Protein AF-A0A5D2JI19-F1 (afdb_monomer_lite)

Foldseek 3Di:
DDDDDDPPPPDDDVLVVQQQVQQPPPLGGAHNVNPGRPLVCQQVDPAADEQEAECPDPPCHLVNSVVSQVSYDPVRYDYDYDDDDVGDDPDD

Structure (mmCIF, N/CA/C/O backbone):
data_AF-A0A5D2JI19-F1
#
_entry.id   AF-A0A5D2JI19-F1
#
loop_
_atom_site.group_PDB
_atom_site.id
_atom_site.type_symbol
_atom_site.label_atom_id
_atom_site.label_alt_id
_atom_site.label_comp_id
_atom_site.label_asym_id
_atom_site.label_entity_id
_atom_site.label_seq_id
_atom_site.pdbx_PDB_ins_code
_atom_site.Cartn_x
_atom_site.Cartn_y
_atom_site.Cartn_z
_atom_site.occupancy
_atom_site.B_iso_or_equiv
_atom_site.auth_seq_id
_atom_site.auth_comp_id
_atom_site.auth_asym_id
_atom_site.auth_atom_id
_atom_site.pdbx_PDB_model_num
ATOM 1 N N . MET A 1 1 ? -6.630 10.723 -46.041 1.00 39.94 1 MET A N 1
ATOM 2 C CA . MET A 1 1 ? -5.695 9.899 -45.248 1.00 39.94 1 MET A CA 1
ATOM 3 C C . MET A 1 1 ? -5.045 10.841 -44.249 1.00 39.94 1 MET A C 1
ATOM 5 O O . MET A 1 1 ? -4.285 11.698 -44.672 1.00 39.94 1 MET A O 1
ATOM 9 N N . GLN A 1 2 ? -5.464 10.809 -42.983 1.00 40.91 2 GLN A N 1
ATOM 10 C CA . GLN A 1 2 ? -5.025 11.772 -41.973 1.00 40.91 2 GLN A CA 1
ATOM 11 C C . GLN A 1 2 ? -4.854 11.054 -40.639 1.00 40.91 2 GLN A C 1
ATOM 13 O O . GLN A 1 2 ? -5.823 10.569 -40.068 1.00 40.91 2 GLN A O 1
ATOM 18 N N . PHE A 1 3 ? -3.612 10.989 -40.175 1.00 56.88 3 PHE A N 1
ATOM 19 C CA . PHE A 1 3 ? -3.263 10.743 -38.783 1.00 56.88 3 PHE A CA 1
ATOM 20 C C . PHE A 1 3 ? -2.329 11.886 -38.387 1.00 56.88 3 PHE A C 1
ATOM 22 O O . PHE A 1 3 ? -1.328 12.119 -39.066 1.00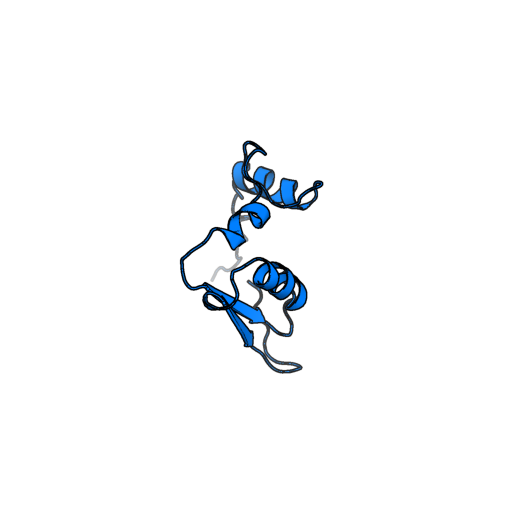 56.88 3 PHE A O 1
ATOM 29 N N . PRO A 1 4 ? -2.705 12.670 -37.371 1.00 50.44 4 PRO A N 1
ATOM 30 C CA . PRO A 1 4 ? -1.840 12.717 -36.200 1.00 50.44 4 PRO A CA 1
ATOM 31 C C . PRO A 1 4 ? -2.667 12.697 -34.910 1.00 50.44 4 PRO A C 1
ATOM 33 O O . PRO A 1 4 ? -3.591 13.489 -34.722 1.00 50.44 4 PRO A O 1
ATOM 36 N N . GLY A 1 5 ? -2.317 11.765 -34.024 1.00 50.47 5 GLY A N 1
ATOM 37 C CA . GLY A 1 5 ? -2.846 11.695 -32.671 1.00 50.47 5 GLY A CA 1
ATOM 38 C C . GLY A 1 5 ? -2.446 12.943 -31.894 1.00 50.47 5 GLY A C 1
ATOM 39 O O . GLY A 1 5 ? -1.282 13.131 -31.552 1.00 50.47 5 GLY A O 1
ATOM 40 N N . PHE A 1 6 ? -3.425 13.798 -31.621 1.00 48.28 6 PHE A N 1
ATOM 41 C CA . PHE A 1 6 ? -3.336 14.739 -30.521 1.00 48.28 6 PHE A CA 1
ATOM 42 C C . PHE A 1 6 ? -3.350 13.921 -29.229 1.00 48.28 6 PHE A C 1
ATOM 44 O O . PHE A 1 6 ? -4.363 13.307 -28.897 1.00 48.28 6 PHE A O 1
ATOM 51 N N . TYR A 1 7 ? -2.234 13.902 -28.504 1.00 58.88 7 TYR A N 1
ATOM 52 C CA . TYR A 1 7 ? -2.254 13.514 -27.100 1.00 58.88 7 TYR A CA 1
ATOM 53 C C . TYR A 1 7 ? -3.061 14.585 -26.368 1.00 58.88 7 TYR A C 1
ATOM 55 O O . TYR A 1 7 ? -2.589 15.705 -26.163 1.00 58.88 7 TYR A O 1
ATOM 63 N N . VAL A 1 8 ? -4.308 14.271 -26.025 1.00 57.12 8 VAL A N 1
ATOM 64 C CA . VAL A 1 8 ? -5.036 15.046 -25.025 1.00 57.12 8 VAL A CA 1
ATOM 65 C C . VAL A 1 8 ? -4.253 14.848 -23.733 1.00 57.12 8 VAL A C 1
ATOM 67 O O . VAL A 1 8 ? -4.231 13.747 -23.192 1.00 57.12 8 VAL A O 1
ATOM 70 N N . MET A 1 9 ? -3.562 15.886 -23.255 1.00 59.84 9 MET A N 1
ATOM 71 C CA . MET A 1 9 ? -3.201 15.926 -21.842 1.00 59.84 9 MET A CA 1
ATOM 72 C C . MET A 1 9 ? -4.520 15.964 -21.086 1.00 59.84 9 MET A C 1
ATOM 74 O O . MET A 1 9 ? -5.185 17.001 -21.034 1.00 59.84 9 MET A O 1
ATOM 78 N N . GLU A 1 10 ? -4.943 14.809 -20.587 1.00 67.06 10 GLU A N 1
ATOM 79 C CA . GLU A 1 10 ? -6.117 14.731 -19.742 1.00 67.06 10 GLU A CA 1
ATOM 80 C C . GLU A 1 10 ? -5.910 15.666 -18.549 1.00 67.06 10 GLU A C 1
ATOM 82 O O . GLU A 1 10 ? -4.883 15.644 -17.868 1.00 67.06 10 GLU A O 1
ATOM 87 N N . THR A 1 11 ? -6.866 16.562 -18.323 1.00 84.19 11 THR A N 1
ATOM 88 C CA . THR A 1 11 ? -6.808 17.479 -17.188 1.00 84.19 11 THR A CA 1
ATOM 89 C C . THR A 1 11 ? -6.925 16.676 -15.898 1.00 84.19 11 THR A C 1
ATOM 91 O O . THR A 1 11 ? -8.002 16.170 -15.576 1.00 84.19 11 THR A O 1
ATOM 94 N N . VAL A 1 12 ? -5.839 16.585 -15.133 1.00 84.38 12 VAL A N 1
ATOM 95 C CA . VAL A 1 12 ? -5.863 15.971 -13.802 1.00 84.38 12 VAL A CA 1
ATOM 96 C C . VAL A 1 12 ? -6.561 16.930 -12.829 1.00 84.38 12 VAL A C 1
ATOM 98 O O . VAL A 1 12 ? -6.169 18.098 -12.736 1.00 84.38 12 VAL A O 1
ATOM 101 N N . PRO A 1 13 ? -7.583 16.496 -12.069 1.00 90.56 13 PRO A N 1
ATOM 102 C CA . PRO A 1 13 ? -8.246 17.372 -11.113 1.00 90.56 13 PRO A CA 1
ATOM 103 C C . PRO A 1 13 ? -7.267 17.914 -10.063 1.00 90.56 13 PRO A C 1
ATOM 105 O O . PRO A 1 13 ? -6.607 17.144 -9.367 1.00 90.56 13 PRO A O 1
ATOM 108 N N . ALA A 1 14 ? -7.245 19.234 -9.847 1.00 91.00 14 ALA A N 1
ATOM 109 C CA . ALA A 1 14 ? -6.380 19.866 -8.838 1.00 91.00 14 ALA A CA 1
ATOM 110 C C . ALA A 1 14 ? -6.569 19.275 -7.426 1.00 91.00 14 ALA A C 1
ATOM 112 O O . ALA A 1 14 ? -5.632 19.183 -6.641 1.00 91.00 14 ALA A O 1
ATOM 113 N N . LYS A 1 15 ? -7.788 18.811 -7.117 1.00 89.56 15 LYS A N 1
ATOM 114 C CA . LYS A 1 15 ? -8.117 18.122 -5.859 1.00 89.56 15 LYS A CA 1
ATOM 115 C C . LYS A 1 15 ? -7.370 16.795 -5.693 1.00 89.56 15 LYS A C 1
ATOM 117 O O . LYS A 1 15 ? -7.032 16.451 -4.566 1.00 89.56 15 LYS A O 1
ATOM 122 N N . LEU A 1 16 ? -7.145 16.063 -6.785 1.00 89.38 16 LEU A N 1
ATOM 123 C CA . LEU A 1 16 ? -6.377 14.820 -6.773 1.00 89.38 16 LEU A CA 1
ATOM 124 C C . LEU A 1 16 ? -4.892 15.122 -6.568 1.00 89.38 16 LEU A C 1
ATOM 126 O O . LEU A 1 16 ? -4.273 14.515 -5.703 1.00 89.38 16 LEU A O 1
ATOM 130 N N . LEU A 1 17 ? -4.356 16.116 -7.286 1.00 91.38 17 LEU A N 1
ATOM 131 C CA . LEU A 1 17 ? -2.969 16.563 -7.115 1.00 91.38 17 LEU A CA 1
ATOM 132 C C . LEU A 1 17 ? -2.687 17.010 -5.677 1.00 91.38 17 LEU A C 1
ATOM 134 O O . LEU A 1 17 ? -1.684 16.603 -5.102 1.00 91.38 17 LEU A O 1
ATOM 138 N N . LEU A 1 18 ? -3.598 17.778 -5.071 1.00 90.50 18 LEU A N 1
ATOM 139 C CA . LEU A 1 18 ? -3.459 18.214 -3.681 1.00 90.50 18 LEU A CA 1
ATOM 140 C C . LEU A 1 18 ? -3.434 17.032 -2.701 1.00 90.50 18 LEU A C 1
ATOM 142 O O . LEU A 1 18 ? -2.658 17.048 -1.755 1.00 90.50 18 LEU A O 1
ATOM 146 N N . GLN A 1 19 ? -4.243 15.994 -2.931 1.00 92.31 19 GLN A N 1
ATOM 147 C CA . GLN A 1 19 ? -4.215 14.791 -2.098 1.00 92.31 19 GLN A CA 1
ATOM 148 C C . GLN A 1 19 ? -2.919 13.994 -2.297 1.00 92.31 19 GLN A C 1
ATOM 150 O O . GLN A 1 19 ? -2.311 13.568 -1.319 1.00 92.31 19 GLN A O 1
ATOM 155 N N . LEU A 1 20 ? -2.482 13.807 -3.546 1.00 92.12 20 LEU A N 1
ATOM 156 C CA . LEU A 1 20 ? -1.246 13.090 -3.872 1.00 92.12 20 LEU A CA 1
ATOM 157 C C . LEU A 1 20 ? -0.010 13.791 -3.302 1.00 92.12 20 LEU A C 1
ATOM 159 O O . LEU A 1 20 ? 0.895 13.114 -2.825 1.00 92.12 20 LEU A O 1
ATOM 163 N N . ALA A 1 21 ? 0.004 15.127 -3.276 1.00 92.56 21 ALA A N 1
ATOM 164 C CA . ALA A 1 21 ? 1.085 15.902 -2.671 1.00 92.56 21 ALA A CA 1
ATOM 165 C C . ALA A 1 21 ? 1.317 15.527 -1.197 1.00 92.56 21 ALA A C 1
ATOM 167 O O . ALA A 1 21 ? 2.461 15.475 -0.751 1.00 92.56 21 ALA A O 1
ATOM 168 N N . THR A 1 22 ? 0.258 15.158 -0.467 1.00 93.06 22 THR A N 1
ATOM 169 C CA . THR A 1 22 ? 0.383 14.758 0.941 1.00 93.06 22 THR A CA 1
ATOM 170 C C . THR A 1 22 ? 1.183 13.470 1.147 1.00 93.06 22 THR A C 1
ATOM 172 O O . THR A 1 22 ? 1.697 13.246 2.238 1.00 93.06 22 THR A O 1
ATOM 175 N N . ALA A 1 23 ? 1.345 12.634 0.112 1.00 90.75 23 ALA A N 1
ATOM 176 C CA . ALA A 1 23 ? 2.170 11.429 0.189 1.00 90.75 23 ALA A CA 1
ATOM 177 C C . ALA A 1 23 ? 3.651 11.732 0.475 1.00 90.75 23 ALA A C 1
ATOM 179 O O . ALA A 1 23 ? 4.345 10.869 1.010 1.00 90.75 23 ALA A O 1
ATOM 180 N N . PHE A 1 24 ? 4.112 12.939 0.135 1.00 90.69 24 PHE A N 1
ATOM 181 C CA . PHE A 1 24 ? 5.487 13.399 0.345 1.00 90.69 24 PHE A CA 1
ATOM 182 C C . PHE A 1 24 ? 5.697 14.108 1.687 1.00 90.69 24 PHE A C 1
ATOM 184 O O . PHE A 1 24 ? 6.821 14.479 2.019 1.00 90.69 24 PHE A O 1
ATOM 191 N N . GLU A 1 25 ? 4.633 14.317 2.458 1.00 90.50 25 GLU A N 1
ATOM 192 C CA . GLU A 1 25 ? 4.709 14.934 3.776 1.00 90.50 25 GLU A CA 1
ATOM 193 C C . GLU A 1 25 ? 4.878 13.880 4.881 1.00 90.50 25 GLU A C 1
ATOM 195 O O . GLU A 1 25 ? 4.611 12.689 4.696 1.00 90.50 25 GLU A O 1
ATOM 200 N N . GLU A 1 26 ? 5.275 14.326 6.075 1.00 87.00 26 GLU A N 1
ATOM 201 C CA . GLU A 1 26 ? 5.343 13.464 7.256 1.00 87.00 26 GLU A CA 1
ATOM 202 C C . GLU A 1 26 ? 3.981 12.790 7.526 1.00 87.00 26 GLU A C 1
ATOM 204 O O . GLU A 1 26 ? 2.915 13.396 7.377 1.00 87.00 26 GLU A O 1
ATOM 209 N N . GLY A 1 27 ? 4.012 11.496 7.862 1.00 84.31 27 GLY A N 1
ATOM 210 C CA . GLY A 1 27 ? 2.818 10.655 8.016 1.00 84.31 27 GLY A CA 1
ATOM 211 C C . GLY A 1 27 ? 2.245 10.087 6.707 1.00 84.31 27 GLY A C 1
ATOM 212 O O . GLY A 1 27 ? 1.455 9.140 6.755 1.00 84.31 27 GLY A O 1
ATOM 213 N N . GLY A 1 28 ? 2.682 10.580 5.543 1.00 89.69 28 GLY A N 1
ATOM 214 C CA . GLY A 1 28 ? 2.296 10.075 4.225 1.00 89.69 28 GLY A CA 1
ATOM 215 C C . GLY A 1 28 ? 0.870 10.440 3.795 1.00 89.69 28 GLY A C 1
ATOM 216 O O . GLY A 1 28 ? 0.285 11.421 4.253 1.00 89.69 28 GLY A O 1
ATOM 217 N N . LEU A 1 29 ? 0.315 9.633 2.880 1.00 92.44 29 LEU A N 1
ATOM 218 C CA . LEU A 1 29 ? -0.949 9.921 2.196 1.00 92.44 29 LEU A CA 1
ATOM 219 C C . LEU A 1 29 ? -2.115 10.106 3.182 1.00 92.44 29 LEU A C 1
ATOM 221 O O . LEU A 1 29 ? -2.435 9.214 3.979 1.00 92.44 29 LEU A O 1
ATOM 225 N N . ARG A 1 30 ? -2.798 11.243 3.055 1.00 93.19 30 ARG A N 1
ATOM 226 C CA . ARG A 1 30 ? -3.962 11.636 3.859 1.00 93.19 30 ARG A CA 1
ATOM 227 C C . ARG A 1 30 ? -5.055 12.248 2.989 1.00 93.19 30 ARG A C 1
ATOM 229 O O . ARG A 1 30 ? -4.865 12.490 1.798 1.00 93.19 30 ARG A O 1
ATOM 236 N N . ASP A 1 31 ? -6.232 12.439 3.565 1.00 91.88 31 ASP A N 1
ATOM 237 C CA . ASP A 1 31 ? -7.342 13.123 2.908 1.00 91.88 31 ASP A CA 1
ATOM 238 C C . ASP A 1 31 ? -7.073 14.623 2.686 1.00 91.88 31 ASP A C 1
ATOM 240 O O . ASP A 1 31 ? -6.090 15.197 3.151 1.00 91.88 31 ASP A O 1
ATOM 244 N N . ARG A 1 32 ? -7.977 15.286 1.956 1.00 88.56 32 ARG A N 1
ATOM 245 C CA . ARG A 1 32 ? -7.821 16.702 1.578 1.00 88.56 32 ARG A CA 1
ATOM 246 C C . ARG A 1 32 ? -7.931 17.685 2.749 1.00 88.56 32 ARG A C 1
ATOM 248 O O . ARG A 1 32 ? -7.514 18.826 2.586 1.00 88.56 32 ARG A O 1
ATOM 255 N N . SER A 1 33 ? -8.513 17.291 3.883 1.00 89.19 33 SER A N 1
ATOM 256 C CA . SER A 1 33 ? -8.495 18.105 5.109 1.00 89.19 33 SER A CA 1
ATOM 257 C C . SER A 1 33 ? -7.223 17.898 5.928 1.00 89.19 33 SER A C 1
ATOM 259 O O . SER A 1 33 ? -6.982 18.657 6.862 1.00 89.19 33 SER A O 1
ATOM 261 N N . GLY A 1 34 ? -6.412 16.892 5.590 1.00 87.69 34 GLY A N 1
ATOM 262 C CA . GLY A 1 34 ? -5.199 16.538 6.314 1.00 87.69 34 GLY A CA 1
ATOM 263 C C . GLY A 1 34 ? -5.457 15.924 7.689 1.00 87.69 34 GLY A C 1
ATOM 264 O O . GLY A 1 34 ? -4.541 15.850 8.505 1.00 87.69 34 GLY A O 1
ATOM 265 N N . THR A 1 35 ? -6.691 15.495 7.949 1.00 90.88 35 THR A N 1
ATOM 266 C CA . THR A 1 35 ? -7.142 14.969 9.245 1.00 90.88 35 THR A CA 1
ATOM 267 C C . THR A 1 35 ? -7.229 13.449 9.263 1.00 90.88 35 THR A C 1
ATOM 269 O O . THR A 1 35 ? -7.230 12.852 10.338 1.00 90.88 35 THR A O 1
ATOM 272 N N . PHE A 1 36 ? -7.312 12.812 8.093 1.00 92.38 36 PHE A N 1
ATOM 273 C CA . PHE A 1 36 ? -7.436 11.365 7.965 1.00 92.38 36 PHE A CA 1
ATOM 274 C C . PHE A 1 36 ? -6.217 10.779 7.258 1.00 92.38 36 PHE A C 1
ATOM 276 O O . PHE A 1 36 ? -6.030 10.971 6.060 1.00 92.38 36 PHE A O 1
ATOM 283 N N . PHE A 1 37 ? -5.407 10.015 7.986 1.00 93.00 37 PHE A N 1
ATOM 284 C CA . PHE A 1 37 ? -4.228 9.332 7.449 1.00 93.00 37 PHE A CA 1
ATOM 285 C C . PHE A 1 37 ? -4.595 7.898 7.090 1.00 93.00 37 PHE A C 1
ATOM 287 O O . PHE A 1 37 ? -4.783 7.081 7.989 1.00 93.00 37 PHE A O 1
ATOM 294 N N . TYR A 1 38 ? -4.678 7.560 5.801 1.00 91.69 38 TYR A N 1
ATOM 295 C CA . TYR A 1 38 ? -5.236 6.272 5.361 1.00 91.69 38 TYR A CA 1
ATOM 296 C C . TYR A 1 38 ? -4.584 5.059 6.044 1.00 91.69 38 TYR A C 1
ATOM 298 O O . TYR A 1 38 ? -5.289 4.156 6.497 1.00 91.69 38 TYR A O 1
ATOM 306 N N . LYS A 1 39 ? -3.255 5.080 6.212 1.00 90.81 39 LYS A N 1
ATOM 307 C CA . LYS A 1 39 ? -2.493 3.995 6.856 1.00 90.81 39 LYS A CA 1
ATOM 308 C C . LYS A 1 39 ? -2.942 3.710 8.296 1.00 90.81 39 LYS A C 1
ATOM 310 O O . LYS A 1 39 ? -3.010 2.551 8.691 1.00 90.81 39 LYS A O 1
ATOM 315 N N . ASN A 1 40 ? -3.345 4.736 9.049 1.00 92.12 40 ASN A N 1
ATOM 316 C CA . ASN A 1 40 ? -3.751 4.615 10.457 1.00 92.12 40 ASN A CA 1
ATOM 317 C C . ASN A 1 40 ? -5.118 3.933 10.644 1.00 92.12 40 ASN A C 1
ATOM 319 O O . ASN A 1 40 ? -5.542 3.674 11.774 1.00 92.12 40 ASN A O 1
ATOM 323 N N . HIS A 1 41 ? -5.844 3.688 9.552 1.00 91.62 41 HIS A N 1
ATOM 324 C CA . HIS A 1 41 ? -7.183 3.107 9.580 1.00 91.62 41 HIS A CA 1
ATOM 325 C C . HIS A 1 41 ? -7.246 1.706 8.962 1.00 91.62 41 HIS A C 1
ATOM 327 O O . HIS A 1 41 ? -8.272 1.047 9.108 1.00 91.62 41 HIS A O 1
ATOM 333 N N . LEU A 1 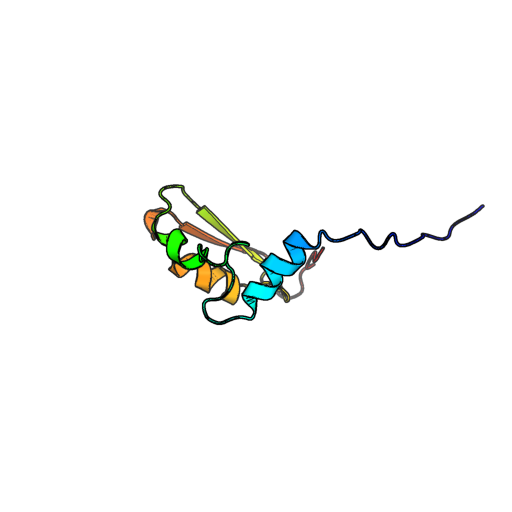42 ? -6.166 1.221 8.339 1.00 91.31 42 LEU A N 1
ATOM 334 C CA . LEU A 1 42 ? -6.131 -0.093 7.686 1.00 91.31 42 LEU A CA 1
ATOM 335 C C . LEU A 1 42 ? -6.402 -1.245 8.662 1.00 91.31 42 LEU A C 1
ATOM 337 O O . LEU A 1 42 ? -7.200 -2.130 8.359 1.00 91.31 42 LEU A O 1
ATOM 341 N N . SER A 1 43 ? -5.839 -1.178 9.870 1.00 91.50 43 SER A N 1
ATOM 342 C CA . SER A 1 43 ? -6.035 -2.188 10.919 1.00 91.50 43 SER A CA 1
ATOM 343 C C . SER A 1 43 ? -7.460 -2.238 11.477 1.00 91.50 43 SER A C 1
ATOM 345 O O . SER A 1 43 ? -7.829 -3.203 12.141 1.00 91.50 43 SER A O 1
ATOM 347 N N . LYS A 1 44 ? -8.273 -1.205 11.217 1.00 91.88 44 LYS A N 1
ATOM 348 C CA . LYS A 1 44 ? -9.671 -1.116 11.669 1.00 91.88 44 LYS A CA 1
ATOM 349 C C . LYS A 1 44 ? -10.647 -1.755 10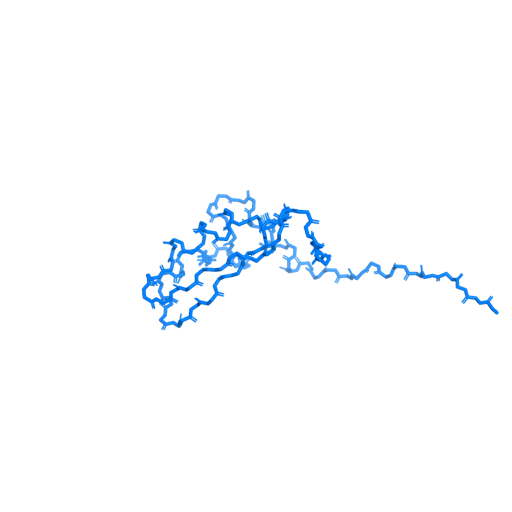.679 1.00 91.88 44 LYS A C 1
ATOM 351 O O . LYS A 1 44 ? -11.828 -1.872 10.997 1.00 91.88 44 LYS A O 1
ATOM 356 N N . SER A 1 45 ? -10.183 -2.126 9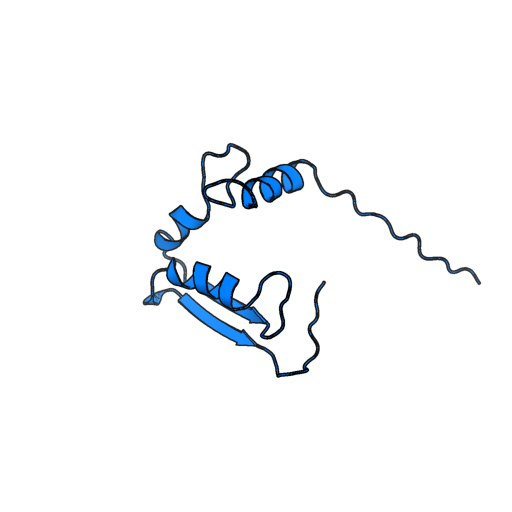.484 1.00 87.88 45 SER A N 1
ATOM 357 C CA . SER A 1 45 ? -11.013 -2.812 8.496 1.00 87.88 45 SER A CA 1
ATOM 358 C C . SER A 1 45 ? -11.365 -4.218 8.981 1.00 87.88 45 SER A C 1
ATOM 360 O O . SER A 1 45 ? -10.497 -4.968 9.417 1.00 87.88 45 SER A O 1
ATOM 362 N N . ASN A 1 46 ? -12.639 -4.588 8.862 1.00 92.12 46 ASN A N 1
ATOM 363 C CA . ASN A 1 46 ? -13.138 -5.947 9.084 1.00 92.12 46 ASN A CA 1
ATOM 364 C C . ASN A 1 46 ? -13.485 -6.669 7.767 1.00 92.12 46 ASN A C 1
ATOM 366 O O . ASN A 1 46 ? -14.072 -7.751 7.784 1.00 92.12 46 ASN A O 1
ATOM 370 N N . VAL A 1 47 ? -13.146 -6.059 6.630 1.00 94.62 47 VAL A N 1
ATOM 371 C CA . VAL A 1 47 ? -13.402 -6.598 5.293 1.00 94.62 47 VAL A CA 1
ATOM 372 C C . VAL A 1 47 ? -12.174 -7.383 4.828 1.00 94.62 47 VAL A C 1
ATOM 374 O O . VAL A 1 47 ? -11.067 -6.852 4.936 1.00 94.62 47 VAL A O 1
ATOM 377 N N . PRO A 1 48 ? -12.336 -8.604 4.284 1.00 96.19 48 PRO A N 1
ATOM 378 C CA . PRO A 1 48 ? -11.236 -9.336 3.665 1.00 96.19 48 PRO A CA 1
ATOM 379 C C . PRO A 1 48 ? -10.607 -8.562 2.496 1.00 96.19 48 PRO A C 1
ATOM 381 O O . PRO A 1 48 ? -11.308 -8.086 1.603 1.00 96.19 48 PRO A O 1
ATOM 384 N N . VAL A 1 49 ? -9.279 -8.471 2.486 1.00 95.69 49 VAL A N 1
ATOM 385 C CA . VAL A 1 49 ? -8.468 -7.750 1.502 1.00 95.69 49 VAL A CA 1
ATOM 386 C C . VAL A 1 49 ? -7.586 -8.731 0.734 1.00 95.69 49 VAL A C 1
ATOM 388 O O . VAL A 1 49 ? -6.819 -9.497 1.315 1.00 95.69 49 VAL A O 1
ATOM 391 N N . LEU A 1 50 ? -7.648 -8.661 -0.595 1.00 96.19 50 LEU A N 1
ATOM 392 C CA . LEU A 1 50 ? -6.666 -9.271 -1.486 1.00 96.19 50 LEU A CA 1
ATOM 393 C C . LEU A 1 50 ? -5.690 -8.183 -1.950 1.00 96.19 50 LEU A C 1
ATOM 395 O O . LEU A 1 50 ? -6.051 -7.335 -2.763 1.00 96.19 50 LEU A O 1
ATOM 399 N N . ALA A 1 51 ? -4.469 -8.207 -1.424 1.00 95.25 51 ALA A N 1
ATOM 400 C CA . ALA A 1 51 ? -3.386 -7.331 -1.848 1.00 95.25 51 ALA A CA 1
ATOM 401 C C . ALA A 1 51 ? -2.600 -7.992 -2.987 1.00 95.25 51 ALA A C 1
ATOM 403 O O . ALA A 1 51 ? -2.194 -9.152 -2.883 1.00 95.25 51 ALA A O 1
ATOM 404 N N . ILE A 1 52 ? -2.392 -7.249 -4.072 1.00 95.06 52 ILE A N 1
ATOM 405 C CA . ILE A 1 52 ? -1.738 -7.731 -5.288 1.00 95.06 52 ILE A CA 1
ATOM 406 C C . ILE A 1 52 ? -0.558 -6.818 -5.605 1.00 95.06 52 ILE A C 1
ATOM 408 O O . ILE A 1 52 ? -0.707 -5.600 -5.556 1.00 95.06 52 ILE A O 1
ATOM 412 N N . ALA A 1 53 ? 0.584 -7.408 -5.949 1.00 93.12 53 ALA A N 1
ATOM 413 C CA . ALA A 1 53 ? 1.738 -6.687 -6.477 1.00 93.12 53 ALA A CA 1
ATOM 414 C C . ALA A 1 53 ? 2.257 -7.335 -7.766 1.00 93.12 53 ALA A C 1
ATOM 416 O O . ALA A 1 53 ? 2.152 -8.552 -7.933 1.00 93.12 53 ALA A O 1
ATOM 417 N N . GLY A 1 54 ? 2.832 -6.526 -8.656 1.00 91.00 54 GLY A N 1
ATOM 418 C CA . GLY A 1 54 ? 3.619 -7.004 -9.792 1.00 91.00 54 GLY A CA 1
ATOM 419 C C . GLY A 1 54 ? 5.089 -7.130 -9.401 1.00 91.00 54 GLY A C 1
ATOM 420 O O . GLY A 1 54 ? 5.634 -6.196 -8.821 1.00 91.00 54 GLY A O 1
ATOM 421 N N . ASP A 1 55 ? 5.742 -8.246 -9.716 1.00 88.81 55 ASP A N 1
ATOM 422 C CA . ASP A 1 55 ? 7.153 -8.499 -9.372 1.00 88.81 55 ASP A CA 1
ATOM 423 C C . ASP A 1 55 ? 8.138 -7.459 -9.945 1.00 88.81 55 ASP A C 1
ATOM 425 O O . ASP A 1 55 ? 9.203 -7.241 -9.368 1.00 88.81 55 ASP A O 1
ATOM 429 N N . GLN A 1 56 ? 7.758 -6.789 -11.037 1.00 85.69 56 GLN A N 1
ATOM 430 C CA . GLN A 1 56 ? 8.526 -5.728 -11.701 1.00 85.69 56 GLN A CA 1
ATOM 431 C C . GLN A 1 56 ? 7.878 -4.340 -11.647 1.00 85.69 56 GLN A C 1
ATOM 433 O O . GLN A 1 56 ? 8.232 -3.471 -12.445 1.00 85.69 56 GLN A O 1
ATOM 438 N N . ASP A 1 57 ? 6.924 -4.108 -10.745 1.00 85.31 57 ASP A N 1
ATOM 439 C CA . ASP A 1 57 ? 6.314 -2.785 -10.616 1.00 85.31 57 ASP A CA 1
ATOM 440 C C . ASP A 1 57 ? 7.332 -1.762 -10.086 1.00 85.31 57 ASP A C 1
ATOM 442 O O . ASP A 1 57 ? 7.802 -1.849 -8.953 1.00 85.31 57 ASP A O 1
ATOM 446 N N . LEU A 1 58 ? 7.705 -0.797 -10.928 1.00 85.75 58 LEU A N 1
ATOM 447 C CA . LEU A 1 58 ? 8.652 0.261 -10.563 1.00 85.75 58 LEU A CA 1
ATOM 448 C C . LEU A 1 58 ? 7.972 1.442 -9.854 1.00 85.75 58 LEU A C 1
ATOM 450 O O . LEU A 1 58 ? 8.655 2.225 -9.194 1.00 85.75 58 LEU A O 1
ATOM 454 N N . ILE A 1 59 ? 6.653 1.595 -9.998 1.00 86.00 59 ILE A N 1
ATOM 455 C CA . ILE A 1 59 ? 5.880 2.706 -9.425 1.00 86.00 59 ILE A CA 1
ATOM 456 C C . ILE A 1 59 ? 5.390 2.331 -8.022 1.00 86.00 59 ILE A C 1
ATOM 458 O O . ILE A 1 59 ? 5.513 3.121 -7.085 1.00 86.00 59 ILE A O 1
ATOM 462 N N . CYS A 1 60 ? 4.857 1.121 -7.871 1.00 87.94 60 CYS A N 1
ATOM 463 C CA . CYS A 1 60 ? 4.390 0.549 -6.615 1.00 87.94 60 CYS A CA 1
ATOM 464 C C . CYS A 1 60 ? 5.007 -0.848 -6.421 1.00 87.94 60 CYS A C 1
ATOM 466 O O . CYS A 1 60 ? 4.329 -1.860 -6.614 1.00 87.94 60 CYS A O 1
ATOM 468 N N . PRO A 1 61 ? 6.299 -0.922 -6.054 1.00 91.62 61 PRO A N 1
ATOM 469 C CA . PRO A 1 61 ? 7.000 -2.195 -5.958 1.00 91.62 61 PRO A CA 1
ATOM 470 C C . PRO A 1 61 ? 6.355 -3.138 -4.935 1.00 91.62 61 PRO A C 1
ATOM 472 O O . PRO A 1 61 ? 5.710 -2.671 -3.989 1.00 91.62 61 PRO A O 1
ATOM 475 N N . PRO A 1 62 ? 6.577 -4.462 -5.051 1.00 93.31 62 PRO A N 1
ATOM 476 C CA . PRO A 1 62 ? 6.069 -5.450 -4.098 1.00 93.31 62 PRO A CA 1
ATOM 477 C C . PRO A 1 62 ? 6.326 -5.090 -2.636 1.00 93.31 62 PRO A C 1
ATOM 479 O O . PRO A 1 62 ? 5.441 -5.250 -1.798 1.00 93.31 62 PRO A O 1
ATOM 482 N N . ASP A 1 63 ? 7.496 -4.531 -2.334 1.00 94.62 63 ASP A N 1
ATOM 483 C CA . ASP A 1 63 ? 7.840 -4.085 -0.984 1.00 94.62 63 ASP A CA 1
ATOM 484 C C . ASP A 1 63 ? 6.907 -2.971 -0.488 1.00 94.62 63 ASP A C 1
ATOM 486 O O . ASP A 1 63 ? 6.459 -3.004 0.657 1.00 94.62 63 ASP A O 1
ATOM 490 N N . ALA A 1 64 ? 6.530 -2.023 -1.354 1.00 92.38 64 ALA A N 1
ATOM 491 C CA . ALA A 1 64 ? 5.592 -0.960 -1.002 1.00 92.38 64 ALA A CA 1
ATOM 492 C C . ALA A 1 64 ? 4.196 -1.516 -0.685 1.00 92.38 64 ALA A C 1
ATOM 494 O O . ALA A 1 64 ? 3.561 -1.071 0.274 1.00 92.38 64 ALA A O 1
ATOM 495 N N . VAL A 1 65 ? 3.730 -2.517 -1.440 1.00 94.31 65 VAL A N 1
ATOM 496 C CA . VAL A 1 65 ? 2.464 -3.210 -1.153 1.00 94.31 65 VAL A CA 1
ATOM 497 C C . VAL A 1 65 ? 2.569 -4.012 0.146 1.00 94.31 65 VAL A C 1
ATOM 499 O O . VAL A 1 65 ? 1.662 -3.963 0.979 1.00 94.31 65 VAL A O 1
ATOM 502 N N . TYR A 1 66 ? 3.683 -4.710 0.362 1.00 95.38 66 TYR A N 1
ATOM 503 C CA . TYR A 1 66 ? 3.905 -5.523 1.555 1.00 95.38 66 TYR A CA 1
ATOM 504 C C . TYR A 1 66 ? 3.926 -4.683 2.842 1.00 95.38 66 TYR A C 1
ATOM 506 O O . TYR A 1 66 ? 3.348 -5.093 3.850 1.00 95.38 66 TYR A O 1
ATOM 514 N N . GLU A 1 67 ? 4.490 -3.473 2.811 1.00 93.81 67 GLU A N 1
ATOM 515 C CA . GLU A 1 67 ? 4.419 -2.541 3.947 1.00 93.81 67 GLU A CA 1
ATOM 516 C C . GLU A 1 67 ? 2.977 -2.154 4.316 1.00 93.81 67 GLU A C 1
ATOM 518 O O . GLU A 1 67 ? 2.674 -1.941 5.488 1.00 93.81 67 GLU A O 1
ATOM 523 N N . ILE A 1 68 ? 2.063 -2.105 3.344 1.00 92.75 68 ILE A N 1
ATOM 524 C CA . ILE A 1 68 ? 0.634 -1.868 3.597 1.00 92.75 68 ILE A CA 1
ATOM 525 C C . ILE A 1 68 ? -0.044 -3.123 4.154 1.00 92.75 68 ILE A C 1
ATOM 527 O O . ILE A 1 68 ? -0.846 -3.021 5.084 1.00 92.75 68 ILE A O 1
ATOM 531 N N . VAL A 1 69 ? 0.297 -4.303 3.629 1.00 94.94 69 VAL A N 1
ATOM 532 C CA . VAL A 1 69 ? -0.240 -5.599 4.084 1.00 94.94 69 VAL A CA 1
ATOM 533 C C . VAL A 1 69 ? -0.005 -5.810 5.578 1.00 94.94 69 VAL A C 1
ATOM 535 O O . VAL A 1 69 ? -0.929 -6.224 6.275 1.00 94.94 69 VAL A O 1
ATOM 538 N N . LYS A 1 70 ? 1.180 -5.451 6.091 1.00 94.00 70 LYS A N 1
ATOM 539 C CA . LYS A 1 70 ? 1.531 -5.559 7.522 1.00 94.00 70 LYS A CA 1
ATOM 540 C C . LYS A 1 70 ? 0.605 -4.773 8.457 1.00 94.00 70 LYS A C 1
ATOM 542 O O . LYS A 1 70 ? 0.569 -5.046 9.652 1.00 94.00 70 LYS A O 1
ATOM 547 N N . LEU A 1 71 ? -0.103 -3.770 7.936 1.00 93.69 71 LEU A N 1
ATOM 548 C CA . LEU A 1 71 ? -1.005 -2.920 8.713 1.00 93.69 71 LEU A CA 1
ATOM 549 C C . LEU A 1 71 ? -2.440 -3.464 8.761 1.00 93.69 71 LEU A C 1
ATOM 551 O O . LEU A 1 71 ? -3.265 -2.922 9.497 1.00 93.69 71 LEU A O 1
ATOM 555 N N . ILE A 1 72 ? -2.757 -4.500 7.980 1.00 94.06 72 ILE A N 1
ATOM 556 C CA . ILE A 1 72 ? -4.071 -5.148 7.946 1.00 94.06 72 ILE A CA 1
ATOM 557 C C . ILE A 1 72 ? -4.047 -6.363 8.882 1.00 94.06 72 ILE A C 1
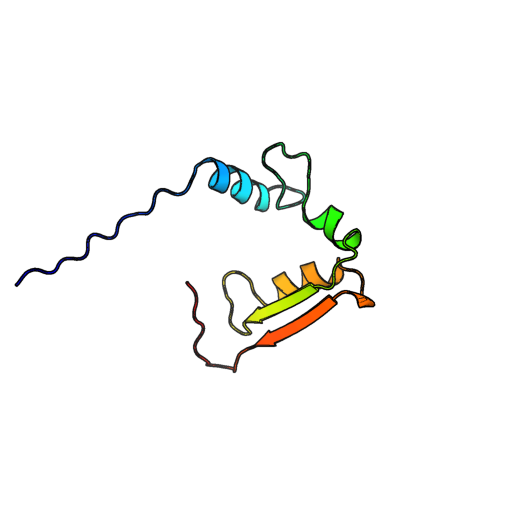ATOM 559 O O . ILE A 1 72 ? -3.024 -7.018 9.056 1.00 94.06 72 ILE A O 1
ATOM 563 N N . LEU A 1 73 ? -5.185 -6.668 9.504 1.00 91.50 73 LEU A N 1
ATOM 564 C CA . LEU A 1 73 ? -5.325 -7.815 10.398 1.00 91.50 73 LEU A CA 1
ATOM 565 C C . LEU A 1 73 ? -5.067 -9.138 9.643 1.00 91.50 73 LEU A C 1
ATOM 567 O O . LEU A 1 73 ? -5.723 -9.404 8.639 1.00 91.50 73 LEU A O 1
ATOM 571 N N . GLU A 1 74 ? -4.154 -9.979 10.145 1.00 85.81 74 GLU A N 1
ATOM 572 C CA . GLU A 1 74 ? -3.667 -11.206 9.479 1.00 85.81 74 GLU A CA 1
ATOM 573 C C . GLU A 1 74 ? -4.754 -12.144 8.908 1.00 85.81 74 GLU A C 1
ATOM 575 O O . GLU A 1 74 ? -4.653 -12.500 7.735 1.00 85.81 74 GLU A O 1
ATOM 580 N N . PRO A 1 75 ? -5.830 -12.523 9.634 1.00 91.00 75 PRO A N 1
ATOM 581 C CA . PRO A 1 75 ? -6.902 -13.355 9.071 1.00 91.00 75 PRO A CA 1
ATOM 582 C C . PRO A 1 75 ? -7.699 -12.688 7.940 1.00 91.00 75 PRO A C 1
ATOM 584 O O . PRO A 1 75 ? -8.490 -13.357 7.278 1.00 91.00 75 PRO A O 1
ATOM 587 N N . LEU A 1 76 ? -7.543 -11.379 7.739 1.00 95.44 76 LEU A N 1
ATOM 588 C CA . LEU A 1 76 ? -8.295 -10.596 6.764 1.00 95.44 76 LEU A CA 1
ATOM 589 C C . LEU A 1 76 ? -7.469 -10.200 5.547 1.00 95.44 76 LEU A C 1
ATOM 591 O O . LEU A 1 76 ? -8.020 -9.546 4.669 1.00 95.44 76 LEU A O 1
ATOM 595 N N . VAL A 1 77 ? -6.192 -10.571 5.450 1.00 96.38 77 VAL A N 1
ATOM 596 C CA . VAL A 1 77 ? -5.370 -10.202 4.296 1.00 96.38 77 VAL A CA 1
ATOM 597 C C . VAL A 1 77 ? -4.770 -11.419 3.611 1.00 96.38 77 VAL A C 1
ATOM 599 O O . VAL A 1 77 ? -4.178 -12.297 4.227 1.00 96.38 77 VAL A O 1
ATOM 602 N N . THR A 1 78 ? -4.919 -11.466 2.292 1.00 96.50 78 THR A N 1
ATOM 603 C CA . THR A 1 78 ? -4.166 -12.368 1.421 1.00 96.50 78 THR A CA 1
ATOM 604 C C . THR A 1 78 ? -3.282 -11.520 0.526 1.00 96.50 78 THR A C 1
ATOM 606 O O . THR A 1 78 ? -3.786 -10.648 -0.178 1.00 96.50 78 THR A O 1
ATOM 609 N N . TYR A 1 79 ? -1.977 -11.778 0.531 1.00 95.62 79 TYR A N 1
ATOM 610 C CA . TYR A 1 79 ? -1.019 -11.101 -0.337 1.00 95.62 79 TYR A CA 1
ATOM 611 C C . TYR A 1 79 ? -0.551 -12.033 -1.456 1.00 95.62 79 TYR A C 1
ATOM 613 O O . TYR A 1 79 ? -0.210 -13.189 -1.197 1.00 95.62 79 TYR A O 1
ATOM 621 N N . LYS A 1 80 ? -0.551 -11.543 -2.699 1.00 94.94 80 LYS A N 1
ATOM 622 C CA . LYS A 1 80 ? -0.057 -12.272 -3.873 1.00 94.94 80 LYS A CA 1
ATOM 623 C C . LYS A 1 80 ? 0.807 -11.371 -4.745 1.00 94.94 80 LYS A C 1
ATOM 625 O O . LYS A 1 80 ? 0.394 -10.274 -5.108 1.00 94.94 80 LYS A O 1
ATOM 630 N N . VAL A 1 81 ? 1.967 -11.884 -5.133 1.00 92.12 81 VAL A N 1
ATOM 631 C CA . VAL A 1 81 ? 2.824 -11.274 -6.153 1.00 92.12 81 VAL A CA 1
ATOM 632 C C . VAL A 1 81 ? 2.618 -12.029 -7.461 1.00 92.12 81 VAL A C 1
ATOM 634 O O . VAL A 1 81 ? 2.587 -13.260 -7.455 1.00 92.12 81 VAL A O 1
ATOM 637 N N . PHE A 1 82 ? 2.449 -11.302 -8.562 1.00 89.44 82 PHE A N 1
ATOM 638 C CA . PHE A 1 82 ? 2.298 -11.856 -9.905 1.00 89.44 82 PHE A CA 1
ATOM 639 C C . PHE A 1 82 ? 3.407 -11.353 -10.821 1.00 89.44 82 PHE A C 1
ATOM 641 O O . PHE A 1 82 ? 3.824 -10.202 -10.721 1.00 89.44 82 PHE A O 1
ATOM 648 N N . GLY A 1 83 ? 3.817 -12.213 -11.748 1.00 82.94 83 GLY A N 1
ATOM 649 C CA . GLY A 1 83 ? 4.813 -11.919 -12.769 1.00 82.94 83 GLY A CA 1
ATOM 650 C C . GLY A 1 83 ? 5.871 -13.012 -12.874 1.00 82.94 83 GLY A C 1
ATOM 651 O O . GLY A 1 83 ? 5.815 -14.023 -12.170 1.00 82.94 83 GLY A O 1
ATOM 652 N N . GLU A 1 84 ? 6.793 -12.810 -13.805 1.00 72.50 84 GLU A N 1
ATOM 653 C CA . GLU A 1 84 ? 7.969 -13.647 -14.017 1.00 72.50 84 GLU A CA 1
ATOM 654 C C . GLU A 1 84 ? 9.190 -12.728 -14.183 1.00 72.50 84 GLU A C 1
ATOM 656 O O . GLU A 1 84 ? 9.056 -11.644 -14.764 1.00 72.50 84 GLU A O 1
ATOM 661 N N . PRO A 1 85 ? 10.404 -13.153 -13.783 1.00 59.19 85 PRO A N 1
ATOM 662 C CA . PRO A 1 85 ? 11.628 -12.424 -14.099 1.00 59.19 85 PRO A CA 1
ATOM 663 C C . PRO A 1 85 ? 11.791 -12.229 -15.621 1.00 59.19 85 PRO A C 1
ATOM 665 O O . PRO A 1 85 ? 12.237 -13.118 -16.338 1.00 59.19 85 PRO A O 1
ATOM 668 N N . GLY A 1 86 ? 11.418 -11.050 -16.117 1.00 57.34 86 GLY A N 1
ATOM 669 C CA . GLY A 1 86 ? 11.456 -10.630 -17.521 1.00 57.34 86 GLY A CA 1
ATOM 670 C C . GLY A 1 86 ? 10.085 -10.606 -18.212 1.00 57.34 86 GLY A C 1
ATOM 671 O O . GLY A 1 86 ? 10.032 -10.386 -19.421 1.00 57.34 86 GLY A O 1
ATOM 672 N N . GLY A 1 87 ? 8.990 -10.851 -17.484 1.00 61.81 87 GLY A N 1
ATOM 673 C CA . GLY A 1 87 ? 7.625 -10.845 -18.007 1.00 61.81 87 GLY A CA 1
ATOM 674 C C . GLY A 1 87 ? 7.112 -9.445 -18.361 1.00 61.81 87 GLY A C 1
ATOM 675 O O . GLY A 1 87 ? 7.653 -8.428 -17.935 1.00 61.81 87 GLY A O 1
ATOM 676 N N . LEU A 1 88 ? 6.047 -9.384 -19.165 1.00 56.47 88 LEU A N 1
ATOM 677 C CA . LEU A 1 88 ? 5.443 -8.116 -19.583 1.00 56.47 88 LEU A CA 1
ATOM 678 C C . LEU A 1 88 ? 4.839 -7.382 -18.376 1.00 56.47 88 LEU A C 1
ATOM 680 O O . LEU A 1 88 ? 3.790 -7.769 -17.862 1.00 56.47 88 LEU A O 1
ATOM 684 N N . HIS A 1 89 ? 5.484 -6.294 -17.955 1.00 59.56 89 HIS A N 1
ATOM 685 C CA . HIS A 1 89 ? 4.903 -5.338 -17.022 1.00 59.56 89 HIS A CA 1
ATOM 686 C C . HIS A 1 89 ? 3.991 -4.374 -17.793 1.00 59.56 89 HIS A C 1
ATOM 688 O O . HIS A 1 89 ? 4.461 -3.511 -18.535 1.00 59.56 89 HIS A O 1
ATOM 694 N N . PHE A 1 90 ? 2.675 -4.530 -17.638 1.00 61.69 90 PHE A N 1
ATOM 695 C CA . PHE A 1 90 ? 1.697 -3.585 -18.176 1.00 61.69 90 PHE A CA 1
ATOM 696 C C . PHE A 1 90 ? 1.533 -2.415 -17.200 1.00 61.69 90 PHE A C 1
ATOM 698 O O . PHE A 1 90 ? 0.528 -2.322 -16.496 1.00 61.69 90 PHE A O 1
ATOM 705 N N . ALA A 1 91 ? 2.539 -1.540 -17.126 1.00 54.31 91 ALA A N 1
ATOM 706 C CA . ALA A 1 91 ? 2.328 -0.214 -16.553 1.00 54.31 91 ALA A CA 1
ATOM 707 C C . ALA A 1 91 ? 1.344 0.547 -17.456 1.00 54.31 91 ALA A C 1
ATOM 709 O O . ALA A 1 91 ? 1.494 0.534 -18.681 1.00 54.31 91 ALA A O 1
ATOM 710 N N . HIS A 1 92 ? 0.330 1.158 -16.845 1.00 48.06 92 HIS A N 1
ATOM 711 C CA . HIS A 1 92 ? -0.583 2.086 -17.513 1.00 48.06 92 HIS A CA 1
ATOM 712 C C . HIS A 1 92 ? 0.035 3.481 -17.609 1.00 48.06 92 HIS A C 1
ATOM 714 O O . HIS A 1 92 ? 0.660 3.911 -16.612 1.00 48.06 92 HIS A O 1
#

Radius of gyration: 17.55 Å; chains: 1; bounding box: 25×34×57 Å

Organism: Gossypium tomentosum (NCBI:txid34277)

Secondary structure (DSSP, 8-state):
-------------HHHHHHHHGGGSTT--B-TTS--BGGGGGGG--S-EEEEEETT-SSS-HHHHHHHHTTS-GGGEEEEEE--TT------

InterPro domains:
  IPR029058 Alpha/Beta hydrolase fold [G3DSA:3.40.50.1820] (5-92)
  IPR029058 Alpha/Beta hydrolase fold [SSF53474] (13-90)

Sequence (92 aa):
MQFPGFYVMETVPAKLLLQLATAFEEGGLRDRSGTFFYKNHLSKSNVPVLAIAGDQDLICPPDAVYEIVKLILEPLVTYKVFGEPGGLHFAH

pLDDT: mean 84.0, std 15.1, range [39.94, 96.5]

=== Feature glossary ===
The record interleaves many kinds of information about one protein. Here is each kind framed as the question it answers.

Q: What does the local fold look like, residue by residue?
A: The Foldseek 3Di string encodes local tertiary geometry as a 20-letter alphabet — one character per residue — derived from the relative positions of nearby Cα atoms. Unlike the amino-acid sequence, 3Di is a direct function of the 3D structure, so two proteins with the same fold have similar 3Di strings even at low sequence identity.

Q: Which residues are in helices, strands, or loops?
A: The SS8 string is DSSP's per-residue secondary-structure call. α-helix (H) means an i→i+4 H-bond ladder; β-strand (E) means the residue participates in a β-sheet; 3₁₀ (G) and π (I) are tighter and wider helices; T/S are turns/bends; '-' is loop.

Q: How big and how compact is the whole molecule?
A: Radius of gyration (Rg) is the root-mean-square distance of Cα atoms from their centroid — a single number for overall size and compactness. A globular domain of N residues has Rg ≈ 2.2·N^0.38 Å; an extended or disordered chain has a much larger Rg. The Cα contact cou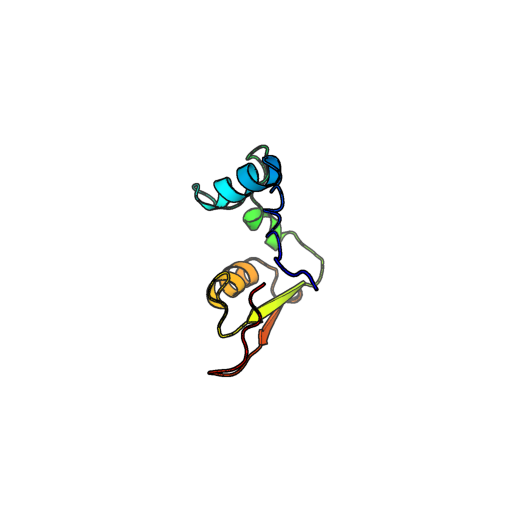nt is the number of residue pairs whose Cα atoms are within 8 Å and are more than four positions apart in sequence — a standard proxy for tertiary packing density. The bounding box is the smallest axis-aligned box enclosing all Cα atoms.

Q: Where is each backbone atom in 3D?
A: Structure coordinates are given as an mmCIF _atom_site loop: one row per atom with element, residue name, chain id, sequence number, and x/y/z position in Å. Only the four main-chain atoms per residue are included here; side chains are omitted to keep the record compact.

Q: What is the amino-acid chain?
A: Primary structure: the covalent order of the twenty standard amino acids along the backbone. Two proteins with the same sequence will (almost always) fold to the same structure; two with 30% identity often share a fold but not the details.

Q: What if only a Cα trace is available?
A: Three-state secondary structure (P-SEA) collapses the eight DSSP classes into helix (a), strand (b), and coil (c). P-SEA assigns these from Cα geometry alone — distances and angles — without requiring backbone oxygens, so it works on any Cα trace.

Q: What family and function is it annotated with?
A: Database cross-references. InterPro integrates a dozen domain/family signature databases into unified entries with residue-range hits. GO terms attach function/process/location labels with evidence codes. CATH codes position the fold in a four-level structural taxonomy. Organism is the NCBI-taxonomy species name.

Q: How confident is the AlphaFold model at each residue?
A: pLDDT is the predicted lDDT-Cα score: AlphaFold's confidence that the local environment of each residue (all inter-atomic distances within 15 Å) is correctly placed. It is a per-residue number between 0 and 100, with higher meaning more reliable.

Q: How mobile is each atom in the crystal?
A: B-factor (Debye–Waller factor) reflects atomic displacement in the crystal lattice. It is an experimental observable (units Å²), not a prediction; low values mean the atom is pinned down, high values mean it moves or is heterogeneous across the crystal.

Q: Which residues are buried vs exposed?
A: SASA measures how much of the protein is reachable by solvent. It is computed by rolling a water-sized probe over the atomic surface and summing the exposed area (Å²). Per-residue SASA distinguishes core (buried, low SASA) from surface (exposed, high SASA) residues; total SASA is a whole-molecule size measure.

Q: What do the diagnostic plots show?
A: Plot images: a contact map (which residues are close in 3D, as an N×N binary image), a Ramachandran scatter (backbone torsion angles, revealing secondary-structure composition at a glance), and — for AlphaFold structures — a PAE heatmap (pairwise prediction confidence).

Q: What known structures does this most resemble?
A: The Foldseek neighbor list gives the closest experimentally determined structures in the PDB, ranked by structural alignment. TM-score near 1 means near-identical fold; near 0.3 means only rough topology match. This is how one finds what a novel AlphaFold prediction most resembles in the solved-structure universe.

Q: Are the domains correctly placed relative to each other?
A: Predicted aligned error is AlphaFold's pairwise confidence. Unlike pLDDT (per-residue), PAE is per-residue-pair and captures whether two parts of the structure are correctly placed relative to each other. Units are ångströms of expected positional error.

Q: What do the rendered images show?
A: Structure images are PyMOL renders from six orthogonal camera directions. Cartoon representation draws helices as coils and strands as arrows; sticks shows the backbone as bonds; surface shows the solvent-excluded envelope. Rainbow coloring maps sequence position to hue (blue→red, N→C); chain coloring assigns a distinct color per polypeptide.

Q: What are the backbone torsion angles?
A: φ (phi) and ψ (psi) are the two rotatable backbone dihedrals per residue: φ is the C(i-1)–N–Cα–C torsion, ψ is the N–Cα–C–N(i+1) torsion, both in degrees on (−180°, 180°]. α-helical residues cluster near (−60°, −45°); β-strand residues near (−120°, +130°). A Ramachandran plot is simply a scatter of (φ, ψ) for every residue.